Protein AF-A0A535MGQ1-F1 (afdb_monomer)

Radius of gyration: 16.14 Å; Cα contacts (8 Å, |Δi|>4): 71; chains: 1; bounding box: 36×30×32 Å

Solvent-accessible surface area (backbone atoms only — not comparable to full-atom values): 6165 Å² total; per-residue (Å²): 130,85,75,68,84,79,78,70,81,67,74,94,63,92,62,94,76,76,87,82,56,68,73,32,28,34,44,72,25,40,83,64,48,46,64,78,73,35,69,83,44,91,84,52,86,61,85,88,39,45,82,38,71,58,91,68,92,77,82,78,42,94,70,31,67,33,79,46,78,48,70,80,75,84,79,81,92,64,95,64,92,83,83,90,84,85,133

Sequence (87 aa):
MTLNDCLSLYPVQALNRQPLSTGWRIAFATLGEGEDRGFSRVDFDDDGWAPAEVPRLHAATAGHETVWYRVRFPRPRHRQRTLLRFE

Secondary structure (DSSP, 8-state):
----TTTT--S----------SS-EEEEE-TTHHHHTTTT-TT---TTSEE--SS-----BTTBSEEEEE---PPP--SSPP-----

Foldseek 3Di:
DPDDPPPPPDDPDPDPDDDPQAQKFKDFADPPVCVVQPVVDPPDDCPVTHGDGPPDDDDQDVGRNDMDMDGDDDDDDDPDDDDDDDD

pLDDT: mean 84.5, std 15.51, range [43.38, 97.69]

Mean predicted aligned error: 7.29 Å

Structure (mmCIF, N/CA/C/O backbone):
data_AF-A0A535MGQ1-F1
#
_entry.id   AF-A0A535MGQ1-F1
#
loop_
_atom_site.group_PDB
_atom_site.id
_atom_site.type_symbol
_atom_site.label_atom_id
_atom_site.label_alt_id
_atom_site.label_comp_id
_atom_site.label_asym_id
_atom_site.label_entity_id
_atom_site.label_seq_id
_atom_site.pdbx_PDB_ins_code
_atom_site.Cartn_x
_atom_site.Cartn_y
_atom_site.Cartn_z
_atom_site.occupancy
_atom_site.B_iso_or_equiv
_atom_site.auth_seq_id
_atom_site.auth_comp_id
_atom_site.auth_asym_id
_atom_site.auth_atom_id
_atom_site.pdbx_PDB_model_num
ATOM 1 N N . MET A 1 1 ? 25.793 7.102 14.910 1.00 43.38 1 MET A N 1
ATOM 2 C CA . MET A 1 1 ? 24.606 7.113 14.033 1.00 43.38 1 MET A CA 1
ATOM 3 C C . MET A 1 1 ? 25.084 6.876 12.619 1.00 43.38 1 MET A C 1
ATOM 5 O O . MET A 1 1 ? 25.757 7.737 12.071 1.00 43.38 1 MET A O 1
ATOM 9 N N . THR A 1 2 ? 24.836 5.691 12.072 1.00 47.41 2 THR A N 1
ATOM 10 C CA . THR A 1 2 ? 25.050 5.408 10.651 1.00 47.41 2 THR A CA 1
ATOM 11 C C . THR A 1 2 ? 24.100 6.292 9.848 1.00 47.41 2 THR A C 1
ATOM 13 O O . THR A 1 2 ? 22.882 6.180 9.980 1.00 47.41 2 THR A O 1
ATOM 16 N N . LEU A 1 3 ? 24.659 7.236 9.089 1.00 50.94 3 LEU A N 1
ATOM 17 C CA . LEU A 1 3 ? 23.908 8.041 8.131 1.00 50.94 3 LEU A CA 1
ATOM 18 C C . LEU A 1 3 ? 23.229 7.075 7.149 1.00 50.94 3 LEU A C 1
ATOM 20 O O . LEU A 1 3 ? 23.866 6.146 6.662 1.00 50.94 3 LEU A O 1
ATOM 24 N N . ASN A 1 4 ? 21.938 7.258 6.890 1.00 56.09 4 ASN A N 1
ATOM 25 C CA . ASN A 1 4 ? 21.216 6.457 5.908 1.00 56.09 4 ASN A CA 1
ATOM 26 C C . ASN A 1 4 ? 21.811 6.748 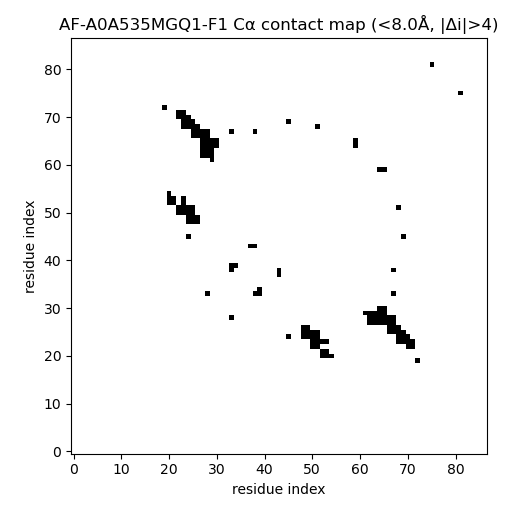4.515 1.00 56.09 4 ASN A C 1
ATOM 28 O O . ASN A 1 4 ? 21.610 7.844 3.989 1.00 56.09 4 ASN A O 1
ATOM 32 N N . ASP A 1 5 ? 22.532 5.786 3.923 1.00 55.97 5 ASP A N 1
ATOM 33 C CA . ASP A 1 5 ? 23.176 5.881 2.593 1.00 55.97 5 ASP A CA 1
ATOM 34 C C . ASP A 1 5 ? 22.196 6.263 1.460 1.00 55.97 5 ASP A C 1
ATOM 36 O O . ASP A 1 5 ? 22.599 6.589 0.343 1.00 55.97 5 ASP A O 1
ATOM 40 N N . CYS A 1 6 ? 20.891 6.236 1.735 1.00 56.19 6 CYS A N 1
ATOM 41 C CA . CYS A 1 6 ? 19.822 6.586 0.808 1.00 56.19 6 CYS A CA 1
ATOM 42 C C . CYS A 1 6 ? 19.527 8.096 0.713 1.00 56.19 6 CYS A C 1
ATOM 44 O O . CYS A 1 6 ? 18.809 8.499 -0.203 1.00 56.19 6 CYS A O 1
ATOM 46 N N . LEU A 1 7 ? 20.042 8.936 1.624 1.00 54.72 7 LEU A N 1
ATOM 47 C CA . LEU A 1 7 ? 19.695 10.368 1.671 1.00 54.72 7 LEU A CA 1
ATOM 48 C C . LEU A 1 7 ? 20.409 11.215 0.603 1.00 54.72 7 LEU A C 1
ATOM 50 O O . LEU A 1 7 ? 19.888 12.253 0.200 1.00 54.72 7 LEU A O 1
ATOM 54 N N . SER A 1 8 ? 21.561 10.763 0.101 1.00 54.56 8 SER A N 1
ATOM 55 C CA . SER A 1 8 ? 22.432 11.561 -0.780 1.00 54.56 8 SER A CA 1
ATOM 56 C C . SER A 1 8 ? 22.484 11.060 -2.226 1.00 54.56 8 SER A C 1
ATOM 58 O O . SER A 1 8 ? 23.501 11.209 -2.899 1.00 54.56 8 SER A O 1
ATOM 60 N N . LEU A 1 9 ? 21.397 10.481 -2.745 1.00 54.97 9 LEU A N 1
ATOM 61 C CA . LEU A 1 9 ? 21.279 10.217 -4.184 1.00 54.97 9 LEU A CA 1
ATOM 62 C C . LEU A 1 9 ? 20.890 11.512 -4.923 1.00 54.97 9 LEU A C 1
ATOM 64 O O . LEU A 1 9 ? 19.756 11.663 -5.374 1.00 54.97 9 LEU A O 1
ATOM 68 N N . TYR A 1 10 ? 21.839 12.446 -5.021 1.00 53.53 10 TYR A N 1
ATOM 69 C CA . TYR A 1 10 ? 21.823 13.568 -5.964 1.00 53.53 10 TYR A CA 1
ATOM 70 C C . TYR A 1 10 ? 23.151 13.601 -6.743 1.00 53.53 10 TYR A C 1
ATOM 72 O O . TYR A 1 10 ? 24.194 13.301 -6.166 1.00 53.53 10 TYR A O 1
ATOM 80 N N . PRO A 1 11 ? 23.144 13.983 -8.034 1.00 56.09 11 PRO A N 1
ATOM 81 C CA . PRO A 1 11 ? 22.034 14.573 -8.769 1.00 56.09 11 PRO A CA 1
ATOM 82 C C . PRO A 1 11 ? 21.242 13.531 -9.557 1.00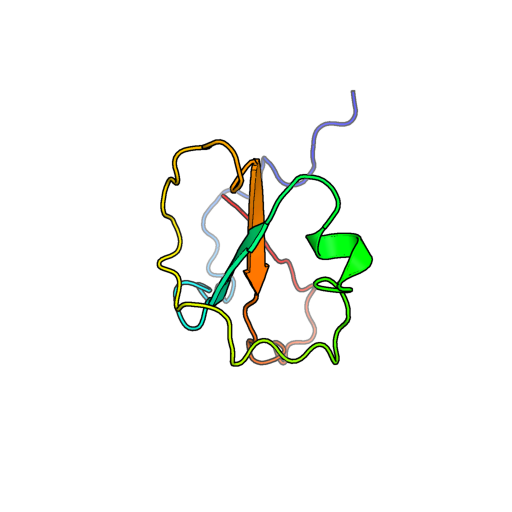 56.09 11 PRO A C 1
ATOM 84 O O . PRO A 1 11 ? 21.644 12.378 -9.683 1.00 56.09 11 PRO A O 1
ATOM 87 N N . VAL A 1 12 ? 20.120 14.004 -10.099 1.00 54.09 12 VAL A N 1
ATOM 88 C CA . VAL A 1 12 ? 19.275 13.447 -11.163 1.00 54.09 12 VAL A CA 1
ATOM 89 C C . VAL A 1 12 ? 20.129 13.013 -12.369 1.00 54.09 12 VAL A C 1
ATOM 91 O O . VAL A 1 12 ? 20.104 13.608 -13.439 1.00 54.09 12 VAL A O 1
ATOM 94 N N . GLN A 1 13 ? 20.955 11.990 -12.199 1.00 49.59 13 GLN A N 1
ATOM 95 C CA . GLN A 1 13 ? 21.535 11.251 -13.300 1.00 49.59 13 GLN A CA 1
ATOM 96 C C . GLN A 1 13 ? 20.442 10.309 -13.771 1.00 49.59 13 GLN A C 1
ATOM 98 O O . GLN A 1 13 ? 19.823 9.629 -12.954 1.00 49.59 13 GLN A O 1
ATOM 103 N N . ALA A 1 14 ? 20.184 10.352 -15.073 1.00 48.75 14 ALA A N 1
ATOM 104 C CA . ALA A 1 14 ? 19.187 9.625 -15.849 1.00 48.75 14 ALA A CA 1
ATOM 105 C C . ALA A 1 14 ? 19.248 8.087 -15.683 1.00 48.75 14 ALA A C 1
ATOM 107 O O . ALA A 1 14 ? 19.451 7.339 -16.634 1.00 48.75 14 ALA A O 1
ATOM 108 N N . LEU A 1 15 ? 19.088 7.601 -14.458 1.00 58.94 15 LEU A N 1
ATOM 109 C CA . LEU A 1 15 ? 18.831 6.215 -14.124 1.00 58.94 15 LEU A CA 1
ATOM 110 C C . LEU A 1 15 ? 17.386 5.932 -14.517 1.00 58.94 15 LEU A C 1
ATOM 112 O O . LEU A 1 15 ? 16.511 6.769 -14.297 1.00 58.94 15 LEU A O 1
ATOM 116 N N . ASN A 1 16 ? 17.148 4.762 -15.103 1.00 69.12 16 ASN A N 1
ATOM 117 C CA . ASN A 1 16 ? 15.828 4.265 -15.487 1.00 69.12 16 ASN A CA 1
ATOM 118 C C . ASN A 1 16 ? 14.902 4.187 -14.259 1.00 69.12 16 ASN A C 1
ATOM 120 O O . ASN A 1 16 ? 14.744 3.130 -13.650 1.00 69.12 16 ASN A O 1
ATOM 124 N N . ARG A 1 17 ? 14.322 5.320 -13.854 1.00 77.81 17 ARG A N 1
ATOM 125 C CA . ARG A 1 17 ? 13.347 5.408 -12.772 1.00 77.81 17 ARG A CA 1
ATOM 126 C C . ARG A 1 17 ? 11.989 5.080 -13.354 1.00 77.81 17 ARG A C 1
ATOM 128 O O . ARG A 1 17 ? 11.517 5.755 -14.263 1.00 77.81 17 ARG A O 1
ATOM 135 N N . GLN A 1 18 ? 11.353 4.073 -12.785 1.00 84.56 18 GLN A N 1
ATOM 136 C CA . GLN A 1 18 ? 9.956 3.793 -13.046 1.00 84.56 18 GLN A CA 1
ATOM 137 C C . GLN A 1 18 ? 9.146 4.265 -11.835 1.00 84.56 18 GLN A C 1
ATOM 139 O O . GLN A 1 18 ? 9.297 3.681 -10.760 1.00 84.56 18 GLN A O 1
ATOM 144 N N . PRO A 1 19 ? 8.318 5.316 -11.965 1.00 87.50 19 PRO A N 1
ATOM 145 C CA . PRO A 1 19 ? 7.397 5.677 -10.901 1.00 87.50 19 PRO A CA 1
ATOM 146 C C . PRO A 1 19 ? 6.371 4.554 -10.717 1.00 87.50 19 PRO A C 1
ATOM 148 O O . PRO A 1 19 ? 5.746 4.099 -11.676 1.00 87.50 19 PRO A O 1
ATOM 151 N N . LEU A 1 20 ? 6.197 4.112 -9.474 1.00 90.62 20 LEU A N 1
ATOM 152 C CA . LEU A 1 20 ? 5.146 3.178 -9.083 1.00 90.62 20 LEU A CA 1
ATOM 153 C C . LEU A 1 20 ? 3.979 3.981 -8.505 1.00 90.62 20 LEU A C 1
ATOM 155 O O . LEU A 1 20 ? 3.765 3.965 -7.303 1.00 90.62 20 LEU A O 1
ATOM 159 N N . SER A 1 21 ? 3.267 4.745 -9.335 1.00 87.25 21 SER A N 1
ATOM 160 C CA . SER A 1 21 ? 2.114 5.563 -8.907 1.00 87.25 21 SER A CA 1
ATOM 161 C C . SER A 1 21 ? 0.756 4.915 -9.199 1.00 87.25 21 SER A C 1
ATOM 163 O O . SER A 1 21 ? -0.281 5.451 -8.826 1.00 87.25 21 SER A O 1
ATOM 165 N N . THR A 1 22 ? 0.738 3.763 -9.874 1.00 90.94 22 THR A N 1
ATOM 166 C CA . THR A 1 22 ? -0.489 3.093 -10.331 1.00 90.94 22 THR A CA 1
ATOM 167 C C . THR A 1 22 ? -0.531 1.638 -9.874 1.00 90.94 22 THR A C 1
ATOM 169 O O . THR A 1 22 ? 0.504 1.037 -9.592 1.00 90.94 22 THR A O 1
ATOM 172 N N . GLY A 1 23 ? -1.740 1.071 -9.794 1.00 93.94 23 GLY A N 1
ATOM 173 C CA . GLY A 1 23 ? -1.946 -0.339 -9.442 1.00 93.94 23 GLY A CA 1
ATOM 174 C C . GLY A 1 23 ? -1.823 -0.660 -7.950 1.00 93.94 23 GLY A C 1
ATOM 175 O O . GLY A 1 23 ? -1.741 -1.834 -7.592 1.00 93.94 23 GLY A O 1
ATOM 176 N N . TRP A 1 24 ? -1.802 0.357 -7.086 1.00 97.12 24 TRP A N 1
ATOM 177 C CA . TRP A 1 24 ? -1.821 0.160 -5.642 1.00 97.12 24 TRP A CA 1
ATOM 178 C C . TRP A 1 24 ? -3.204 -0.261 -5.158 1.00 97.12 24 TRP A C 1
ATOM 180 O O . TRP A 1 24 ? -4.230 0.269 -5.592 1.00 97.12 24 TRP A O 1
ATOM 190 N N . ARG A 1 25 ? -3.206 -1.181 -4.202 1.00 97.69 25 ARG A N 1
ATOM 191 C CA . ARG A 1 25 ? -4.360 -1.562 -3.398 1.00 97.69 25 ARG A CA 1
ATOM 192 C C . ARG A 1 25 ? -4.087 -1.263 -1.929 1.00 97.69 25 ARG A C 1
ATOM 194 O O . ARG A 1 25 ? -2.932 -1.294 -1.499 1.00 97.69 25 ARG A O 1
ATOM 201 N N . ILE A 1 26 ? -5.147 -0.980 -1.181 1.00 97.25 26 ILE A N 1
ATOM 202 C CA . ILE A 1 26 ? -5.108 -0.583 0.226 1.00 97.25 26 ILE A CA 1
ATOM 203 C C . ILE A 1 26 ? -6.112 -1.385 1.054 1.00 97.25 26 ILE A C 1
ATOM 205 O O . ILE A 1 26 ? -7.253 -1.606 0.638 1.00 97.25 26 ILE A O 1
ATOM 209 N N . ALA A 1 27 ? -5.688 -1.771 2.253 1.00 96.69 27 ALA A N 1
ATOM 210 C CA . ALA A 1 27 ? -6.559 -2.260 3.310 1.00 96.69 27 ALA A CA 1
ATOM 211 C C . ALA A 1 27 ? -6.272 -1.504 4.608 1.00 96.69 27 ALA A C 1
ATOM 213 O O . ALA A 1 27 ? -5.116 -1.314 4.992 1.00 96.69 27 ALA A O 1
ATOM 214 N N . PHE A 1 28 ? -7.340 -1.089 5.282 1.00 95.25 28 PHE A N 1
ATOM 215 C CA . PHE A 1 28 ? -7.275 -0.615 6.659 1.00 95.25 28 PHE A CA 1
ATOM 216 C C . PHE A 1 28 ? -7.480 -1.799 7.590 1.00 95.25 28 PHE A C 1
ATOM 218 O O . PHE A 1 28 ? -8.274 -2.693 7.290 1.00 95.25 28 PHE A O 1
ATOM 225 N N . ALA A 1 29 ? -6.752 -1.805 8.696 1.00 94.25 29 ALA A N 1
ATOM 226 C CA . ALA A 1 29 ? -6.855 -2.852 9.694 1.00 94.25 29 ALA A CA 1
ATOM 227 C C . ALA A 1 29 ? -6.552 -2.296 11.081 1.00 94.25 29 ALA A C 1
ATOM 229 O O . ALA A 1 29 ? -5.852 -1.282 11.227 1.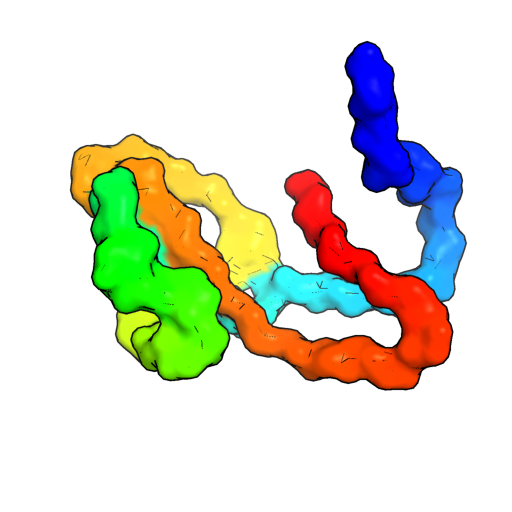00 94.25 29 ALA A O 1
ATOM 230 N N . THR A 1 30 ? -7.016 -3.011 12.098 1.00 94.56 30 THR A N 1
ATOM 231 C CA . THR A 1 30 ? -6.575 -2.759 13.469 1.00 94.56 30 THR A CA 1
ATOM 232 C C . THR A 1 30 ? -5.106 -3.142 13.659 1.00 94.56 30 THR A C 1
ATOM 234 O O . THR A 1 30 ? -4.506 -3.843 12.836 1.00 94.56 30 THR A O 1
ATOM 237 N N . LEU A 1 31 ? -4.480 -2.650 14.731 1.00 92.38 31 LEU A N 1
ATOM 238 C CA . LEU A 1 31 ? -3.079 -2.956 15.024 1.00 92.38 31 LEU A CA 1
ATOM 239 C C . LEU A 1 31 ? -2.870 -4.472 15.192 1.00 92.38 31 LEU A C 1
ATOM 241 O O . LEU A 1 31 ? -3.477 -5.090 16.059 1.00 92.38 31 LEU A O 1
ATOM 245 N N . GLY A 1 32 ? -1.988 -5.054 14.376 1.00 93.31 32 GLY A N 1
ATOM 246 C CA . GLY A 1 32 ? -1.652 -6.487 14.391 1.00 93.31 32 GLY A CA 1
ATOM 247 C C . GLY A 1 32 ? -2.503 -7.356 13.459 1.00 93.31 32 GLY A C 1
ATOM 248 O O . GLY A 1 32 ? -1.994 -8.329 12.911 1.00 93.31 32 GLY A O 1
ATOM 249 N N . GLU A 1 33 ? -3.740 -6.954 13.163 1.00 95.81 33 GLU A N 1
ATOM 250 C CA . GLU A 1 33 ? -4.681 -7.758 12.370 1.00 95.81 33 GLU A CA 1
ATOM 251 C C . GLU A 1 33 ? -4.149 -8.090 10.968 1.00 95.81 33 GLU A C 1
ATOM 253 O O . GLU A 1 33 ? -4.338 -9.200 10.471 1.00 95.81 33 GLU A O 1
ATOM 258 N N . GLY A 1 34 ? -3.450 -7.154 10.321 1.00 95.31 34 GLY A N 1
ATOM 259 C CA . GLY A 1 34 ? -2.871 -7.411 9.003 1.00 95.31 34 GLY A CA 1
ATOM 260 C C . GLY A 1 34 ? -1.811 -8.519 9.008 1.00 95.31 34 GLY A C 1
ATOM 261 O O . GLY A 1 34 ? -1.755 -9.307 8.064 1.00 95.31 34 GLY A O 1
ATOM 262 N N . GLU A 1 35 ? -1.017 -8.634 10.076 1.00 95.69 35 GLU A N 1
ATOM 263 C CA . GLU A 1 35 ? -0.044 -9.726 10.217 1.00 95.69 35 GLU A CA 1
ATOM 264 C C . GLU A 1 35 ? -0.747 -11.057 10.492 1.00 95.69 35 GLU A C 1
ATOM 266 O O . GLU A 1 35 ? -0.449 -12.053 9.830 1.00 95.69 35 GLU A O 1
ATOM 271 N N . ASP A 1 36 ? -1.740 -11.065 11.387 1.00 96.94 36 ASP A N 1
ATOM 272 C CA . ASP A 1 36 ? -2.532 -12.260 11.710 1.00 96.94 36 ASP A CA 1
ATOM 273 C C . ASP A 1 36 ? -3.252 -12.816 10.473 1.00 96.94 36 ASP A C 1
ATOM 275 O O . ASP A 1 36 ? -3.322 -14.0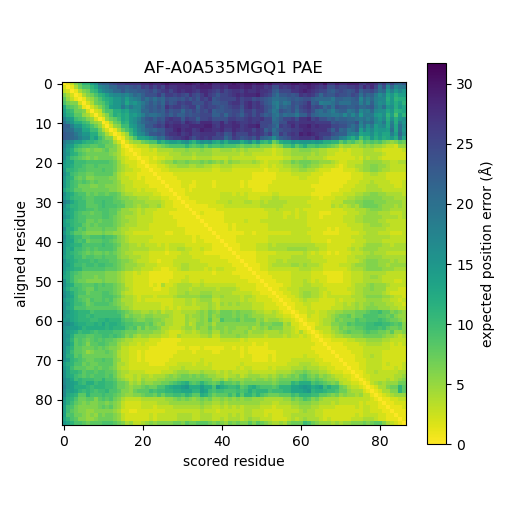29 10.255 1.00 96.94 36 ASP A O 1
ATOM 279 N N . ARG A 1 37 ? -3.741 -11.920 9.610 1.00 96.06 37 ARG A N 1
ATOM 280 C CA . ARG A 1 37 ? -4.370 -12.258 8.326 1.00 96.06 37 ARG A CA 1
ATOM 281 C C . ARG A 1 37 ? -3.360 -12.575 7.222 1.00 96.06 37 ARG A C 1
ATOM 283 O O . ARG A 1 37 ? -3.760 -13.018 6.146 1.00 96.06 37 ARG A O 1
ATOM 290 N N . GLY A 1 38 ? -2.066 -12.373 7.464 1.00 97.31 38 GLY A N 1
ATOM 291 C CA . GLY A 1 38 ? -0.994 -12.683 6.524 1.00 97.31 38 GLY A CA 1
ATOM 292 C C . GLY A 1 38 ? -0.910 -11.732 5.331 1.00 97.31 38 GLY A C 1
ATOM 293 O O . GLY A 1 38 ? -0.509 -12.160 4.250 1.00 97.31 38 GLY A O 1
ATOM 294 N N . PHE A 1 39 ? -1.251 -10.451 5.501 1.00 97.12 39 PHE A N 1
ATOM 295 C CA . PHE A 1 39 ? -1.217 -9.437 4.436 1.00 97.12 39 PHE A CA 1
ATOM 296 C C . PHE A 1 39 ? 0.169 -9.262 3.794 1.00 97.12 39 PHE A C 1
ATOM 298 O O . PHE A 1 39 ? 0.270 -8.805 2.653 1.00 97.12 39 PHE A O 1
ATOM 305 N N . SER A 1 40 ? 1.241 -9.652 4.485 1.00 96.00 40 SER A N 1
ATOM 306 C CA . SER A 1 40 ? 2.620 -9.647 3.985 1.00 96.00 40 SER A CA 1
ATOM 307 C C . SER A 1 40 ? 2.961 -10.839 3.075 1.00 96.00 40 SER A C 1
ATOM 309 O O . SER A 1 40 ? 3.944 -10.782 2.333 1.00 96.00 40 SER A O 1
ATOM 311 N N . ARG A 1 41 ? 2.161 -11.917 3.079 1.00 97.19 41 ARG A N 1
ATOM 312 C CA . ARG A 1 41 ? 2.444 -13.133 2.299 1.00 97.19 41 ARG A CA 1
ATOM 313 C C . ARG A 1 41 ? 2.322 -12.877 0.800 1.00 97.19 41 ARG A C 1
ATOM 315 O O . ARG A 1 41 ? 1.353 -12.278 0.338 1.00 97.19 41 ARG A O 1
ATOM 322 N N . VAL A 1 42 ? 3.285 -13.366 0.023 1.00 93.94 42 VAL A N 1
ATOM 323 C CA . VAL A 1 42 ? 3.359 -13.130 -1.433 1.00 93.94 42 VAL A CA 1
ATOM 324 C C . VAL A 1 42 ? 2.134 -13.680 -2.178 1.00 93.94 42 VAL A C 1
ATOM 326 O O . VAL A 1 42 ? 1.696 -13.085 -3.160 1.00 93.94 42 VAL A O 1
ATOM 329 N N . ASP A 1 43 ? 1.570 -14.784 -1.692 1.00 95.50 43 ASP A N 1
ATOM 330 C CA . ASP A 1 43 ? 0.415 -15.501 -2.241 1.00 95.50 43 ASP A CA 1
ATOM 331 C C . ASP A 1 43 ? -0.937 -15.052 -1.660 1.00 95.50 43 ASP A C 1
ATOM 333 O O . ASP A 1 43 ? -1.969 -15.601 -2.033 1.00 95.50 43 ASP A O 1
ATOM 337 N N . PHE A 1 44 ? -0.954 -14.052 -0.772 1.00 97.06 44 PHE A N 1
ATOM 338 C CA . PHE A 1 44 ? -2.197 -13.521 -0.214 1.00 97.06 44 PHE A CA 1
ATOM 339 C C . PHE A 1 44 ? -3.107 -12.948 -1.315 1.00 97.06 44 PHE A C 1
ATOM 341 O O . PHE A 1 44 ? -2.643 -12.186 -2.173 1.00 97.06 44 PHE A O 1
ATOM 348 N N . ASP A 1 45 ? -4.395 -13.287 -1.252 1.00 96.00 45 ASP A N 1
ATOM 349 C CA . ASP A 1 45 ? -5.430 -12.764 -2.141 1.00 96.00 45 ASP A CA 1
ATOM 350 C C . ASP A 1 45 ? -5.885 -11.369 -1.688 1.00 96.00 45 ASP A C 1
ATOM 352 O O . ASP A 1 45 ? -6.540 -11.191 -0.661 1.00 96.00 45 ASP A O 1
ATOM 356 N N . ASP A 1 46 ? -5.502 -10.365 -2.469 1.00 95.62 46 ASP A N 1
ATOM 357 C CA . ASP A 1 46 ? -5.787 -8.952 -2.251 1.00 95.62 46 ASP A CA 1
ATOM 358 C C . ASP A 1 46 ? -6.876 -8.409 -3.188 1.00 95.62 46 ASP A C 1
ATOM 360 O O . ASP A 1 46 ? -7.008 -7.193 -3.316 1.00 95.62 46 ASP A O 1
ATOM 364 N N . ASP A 1 47 ? -7.662 -9.260 -3.854 1.00 94.62 47 ASP A N 1
ATOM 365 C CA . ASP A 1 47 ? -8.731 -8.790 -4.746 1.00 94.62 47 ASP A CA 1
ATOM 366 C C . ASP A 1 47 ? -9.862 -8.069 -3.999 1.00 94.62 47 ASP A C 1
ATOM 368 O O . ASP A 1 47 ? -10.528 -7.204 -4.568 1.00 94.62 47 ASP A O 1
ATOM 372 N N . GLY A 1 48 ? -10.025 -8.347 -2.703 1.00 95.81 48 GLY A N 1
ATOM 373 C CA . GLY A 1 48 ? -10.939 -7.613 -1.825 1.00 95.81 48 GLY A CA 1
ATOM 374 C C . GLY A 1 48 ? -10.426 -6.248 -1.348 1.00 95.81 48 GLY A C 1
ATOM 375 O O . GLY A 1 48 ? -11.150 -5.550 -0.639 1.00 95.81 48 GLY A O 1
ATOM 376 N N . TRP A 1 49 ? -9.186 -5.861 -1.667 1.00 97.50 49 TRP A N 1
ATOM 377 C CA . TRP A 1 49 ? -8.628 -4.575 -1.237 1.00 97.50 49 TRP A CA 1
ATOM 378 C C . TRP A 1 49 ? -9.092 -3.434 -2.146 1.00 97.50 49 TRP A C 1
ATOM 380 O O . TRP A 1 49 ? -9.225 -3.589 -3.361 1.00 97.50 49 TRP A O 1
ATOM 390 N N . ALA A 1 50 ? -9.295 -2.253 -1.562 1.00 97.06 50 ALA A N 1
ATOM 391 C CA . ALA A 1 50 ? -9.709 -1.076 -2.316 1.00 97.06 50 ALA A CA 1
ATOM 392 C C . ALA A 1 50 ? -8.555 -0.555 -3.196 1.00 97.06 50 ALA A C 1
ATOM 394 O O . ALA A 1 50 ? -7.391 -0.704 -2.823 1.00 97.06 50 ALA A O 1
ATOM 395 N N . PRO A 1 51 ? -8.824 0.089 -4.345 1.00 96.62 51 PRO A N 1
ATOM 396 C CA . PRO A 1 51 ? -7.787 0.806 -5.082 1.00 96.62 51 PRO A CA 1
ATOM 397 C C . PRO A 1 51 ? -7.248 1.985 -4.259 1.00 96.62 51 PRO A C 1
ATOM 399 O O . PRO A 1 51 ? -8.003 2.657 -3.554 1.00 96.62 51 PRO A O 1
ATOM 402 N N . ALA A 1 52 ? -5.947 2.255 -4.374 1.00 95.69 52 ALA A N 1
ATOM 403 C CA . ALA A 1 52 ? -5.275 3.323 -3.641 1.00 95.69 52 ALA A CA 1
ATOM 404 C C . ALA A 1 52 ? -4.621 4.338 -4.583 1.00 95.69 52 ALA A C 1
ATOM 406 O O . ALA A 1 52 ? -3.952 3.977 -5.552 1.00 95.69 52 ALA A O 1
ATOM 407 N N . GLU A 1 53 ? -4.772 5.615 -4.252 1.00 93.31 53 GLU A N 1
ATOM 408 C CA . GLU A 1 53 ? -3.965 6.690 -4.818 1.00 93.31 53 GLU A CA 1
ATOM 409 C C . GLU A 1 53 ? -2.705 6.841 -3.963 1.00 93.31 53 GLU A C 1
ATOM 411 O O . GLU A 1 53 ? -2.800 6.965 -2.742 1.00 93.31 53 GLU A O 1
ATOM 416 N N . VAL A 1 54 ? -1.529 6.808 -4.589 1.00 92.50 54 VAL A N 1
ATOM 417 C CA . VAL A 1 54 ? -0.246 6.965 -3.896 1.00 92.50 54 VAL A CA 1
ATOM 418 C C . VAL A 1 54 ? 0.577 8.032 -4.627 1.00 92.50 54 VAL A C 1
ATOM 420 O O . VAL A 1 54 ? 0.856 7.857 -5.817 1.00 92.50 54 VAL A O 1
ATOM 423 N N . PRO A 1 55 ? 0.992 9.118 -3.944 1.00 91.75 55 PRO A N 1
ATOM 424 C CA . PRO A 1 55 ? 0.878 9.358 -2.500 1.00 91.75 55 PRO A CA 1
ATOM 425 C C . PRO A 1 55 ? -0.490 9.921 -2.072 1.00 91.75 55 PRO A C 1
ATOM 427 O O . PRO A 1 55 ? -1.043 10.795 -2.733 1.00 91.75 55 PRO A O 1
ATOM 430 N N . ARG A 1 56 ? -0.998 9.485 -0.912 1.00 91.62 56 ARG A N 1
ATOM 431 C CA . ARG A 1 56 ? -2.179 10.069 -0.258 1.00 91.62 56 ARG A CA 1
ATOM 432 C C . ARG A 1 56 ? -2.063 9.981 1.262 1.00 91.62 56 ARG A C 1
ATOM 434 O O . ARG A 1 56 ? -1.607 8.975 1.799 1.00 91.62 56 ARG A O 1
ATOM 441 N N . LEU A 1 57 ? -2.494 11.036 1.956 1.00 91.56 57 LEU A N 1
ATOM 442 C CA . LEU A 1 57 ? -2.584 11.046 3.416 1.00 91.56 57 LEU A CA 1
ATOM 443 C C . LEU A 1 57 ? -3.927 10.459 3.871 1.00 91.56 57 LEU A C 1
ATOM 445 O O . LEU A 1 57 ? -4.983 10.833 3.357 1.00 91.56 57 LEU A O 1
ATOM 449 N N . HIS A 1 58 ? -3.875 9.578 4.868 1.00 90.75 58 HIS A N 1
ATOM 450 C CA . HIS A 1 58 ? -5.045 8.974 5.497 1.00 90.75 58 HIS A CA 1
ATOM 451 C C . HIS A 1 58 ? -5.104 9.359 6.975 1.00 90.75 58 HIS A C 1
ATOM 453 O O . HIS A 1 58 ? -4.076 9.415 7.648 1.00 90.75 58 HIS A O 1
ATOM 459 N N . ALA A 1 59 ? -6.308 9.636 7.474 1.00 88.62 59 ALA A N 1
ATOM 460 C CA . ALA A 1 59 ? -6.523 9.871 8.895 1.00 88.62 59 ALA A CA 1
ATOM 461 C C . ALA A 1 59 ? -6.504 8.538 9.653 1.00 88.62 59 ALA A C 1
ATOM 463 O O . ALA A 1 59 ? -7.106 7.566 9.199 1.00 88.62 59 ALA A O 1
ATOM 464 N N . ALA A 1 60 ? -5.854 8.513 10.816 1.00 87.81 60 ALA A N 1
ATOM 465 C CA . ALA A 1 60 ? -5.962 7.396 11.745 1.00 87.81 60 ALA A CA 1
ATOM 466 C C . ALA A 1 60 ? -7.275 7.521 12.528 1.00 87.81 60 ALA A C 1
ATOM 468 O O . ALA A 1 60 ? -7.540 8.552 13.152 1.00 87.81 60 ALA A O 1
ATOM 469 N N . THR A 1 61 ? -8.097 6.477 12.494 1.00 88.94 61 THR A N 1
ATOM 470 C CA . THR A 1 61 ? -9.360 6.395 13.240 1.00 88.94 61 THR A CA 1
ATOM 471 C C . THR A 1 61 ? -9.424 5.078 13.997 1.00 88.94 61 THR A C 1
ATOM 473 O O . THR A 1 61 ? -8.743 4.127 1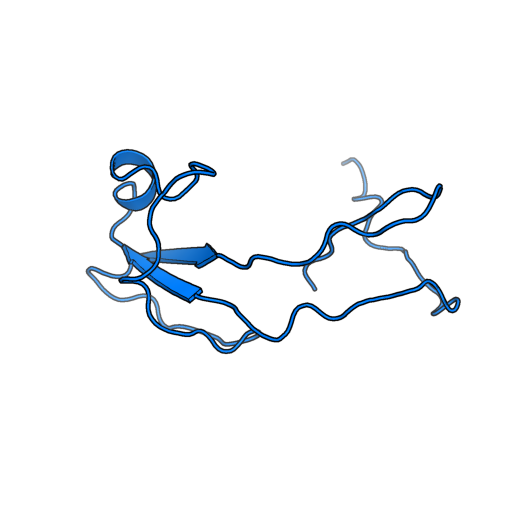3.625 1.00 88.94 61 THR A O 1
ATOM 476 N N . ALA A 1 62 ? -10.261 5.002 15.035 1.00 87.44 62 ALA A N 1
ATOM 477 C CA . ALA A 1 62 ? -10.533 3.731 15.705 1.00 87.44 62 ALA A CA 1
ATOM 478 C C . ALA A 1 62 ? -11.034 2.693 14.683 1.00 87.44 62 ALA A C 1
ATOM 480 O O . ALA A 1 62 ? -11.912 3.004 13.874 1.00 87.44 62 ALA A O 1
ATOM 481 N N . GLY A 1 63 ? -10.448 1.497 14.691 1.00 84.81 63 GLY A N 1
ATOM 482 C CA . GLY A 1 63 ? -10.669 0.441 13.699 1.00 84.81 63 GLY A CA 1
ATOM 483 C C . GLY A 1 63 ? -9.769 0.517 12.458 1.00 84.81 63 GLY A C 1
ATOM 484 O O . GLY A 1 63 ? -9.676 -0.466 11.728 1.00 84.81 63 GLY A O 1
ATOM 485 N N . HIS A 1 64 ? -9.111 1.654 12.207 1.00 89.25 64 HIS A N 1
ATOM 486 C CA . HIS A 1 64 ? -8.209 1.899 11.074 1.00 89.25 64 HIS A CA 1
ATOM 487 C C . HIS A 1 64 ? -6.857 2.449 11.561 1.00 89.25 64 HIS A C 1
ATOM 489 O O . HIS A 1 64 ? -6.366 3.480 11.094 1.00 89.25 64 HIS A O 1
ATOM 495 N N . GLU A 1 65 ? -6.266 1.787 12.549 1.00 92.88 65 GLU A N 1
ATOM 496 C CA . GLU A 1 65 ? -5.001 2.193 13.159 1.00 92.88 65 GLU A CA 1
ATOM 497 C C . GLU A 1 65 ? -3.792 1.864 12.276 1.00 92.88 65 GLU A C 1
ATOM 499 O O . GLU A 1 65 ? -2.744 2.501 12.397 1.00 92.88 65 GLU A O 1
ATOM 504 N N . THR A 1 66 ? -3.926 0.883 11.379 1.00 94.44 66 THR A N 1
ATOM 505 C CA . THR A 1 66 ? -2.882 0.496 10.429 1.00 94.44 66 THR A CA 1
ATOM 506 C C . THR A 1 66 ? -3.384 0.532 8.996 1.00 94.44 66 THR A C 1
ATOM 508 O O . THR A 1 66 ? -4.556 0.283 8.703 1.00 94.44 66 THR A O 1
ATOM 511 N N . VAL A 1 67 ? -2.460 0.842 8.089 1.00 94.75 67 VAL A N 1
ATOM 512 C CA . VAL A 1 67 ? -2.706 0.869 6.652 1.00 94.75 67 VAL A CA 1
ATOM 513 C C . VAL A 1 67 ? -1.728 -0.070 5.978 1.00 94.75 67 VAL A C 1
ATOM 515 O O . VAL A 1 67 ? -0.516 0.039 6.164 1.00 94.75 67 VAL A O 1
ATOM 518 N N . TRP A 1 68 ? -2.266 -0.961 5.162 1.00 96.12 68 TRP A N 1
ATOM 519 C CA . TRP A 1 68 ? -1.499 -1.882 4.349 1.00 96.12 68 TRP A CA 1
ATOM 520 C C . TRP A 1 68 ? -1.626 -1.507 2.888 1.00 96.12 68 TRP A C 1
ATOM 522 O O . TRP A 1 68 ? -2.726 -1.277 2.391 1.00 96.12 68 TRP A O 1
ATOM 532 N N . TYR A 1 69 ? -0.490 -1.479 2.201 1.00 96.94 69 TYR A N 1
ATOM 533 C CA . TYR A 1 69 ? -0.411 -1.196 0.779 1.00 96.94 69 TYR A CA 1
ATOM 534 C C . TYR A 1 69 ? 0.165 -2.392 0.036 1.00 96.94 69 TYR A C 1
ATOM 536 O O . TYR A 1 69 ? 1.113 -3.030 0.497 1.00 96.94 69 TYR A O 1
ATOM 544 N N . ARG A 1 70 ? -0.374 -2.669 -1.149 1.00 96.88 70 ARG A N 1
ATOM 545 C CA . ARG A 1 70 ? 0.145 -3.700 -2.046 1.00 96.88 70 ARG A CA 1
ATOM 546 C C . ARG A 1 70 ? 0.170 -3.187 -3.474 1.00 96.88 70 ARG A C 1
ATOM 548 O O . ARG A 1 70 ? -0.796 -2.604 -3.949 1.00 96.88 70 ARG A O 1
ATOM 555 N N . VAL A 1 71 ? 1.276 -3.431 -4.165 1.00 95.62 71 VAL A N 1
ATOM 556 C CA . VAL A 1 71 ? 1.432 -3.150 -5.593 1.00 95.62 71 VAL A CA 1
ATOM 557 C C . VAL A 1 71 ? 2.217 -4.284 -6.231 1.00 95.62 71 VAL A C 1
ATOM 559 O O . VAL A 1 71 ? 3.173 -4.800 -5.650 1.00 95.62 71 VAL A O 1
ATOM 562 N N . ARG A 1 72 ? 1.817 -4.680 -7.438 1.00 92.94 72 ARG A N 1
ATOM 563 C CA . ARG A 1 72 ? 2.570 -5.622 -8.269 1.00 92.94 72 ARG A CA 1
ATOM 564 C C . ARG A 1 72 ? 3.108 -4.863 -9.467 1.00 92.94 72 ARG A C 1
ATOM 566 O O . ARG A 1 72 ? 2.356 -4.197 -10.169 1.00 92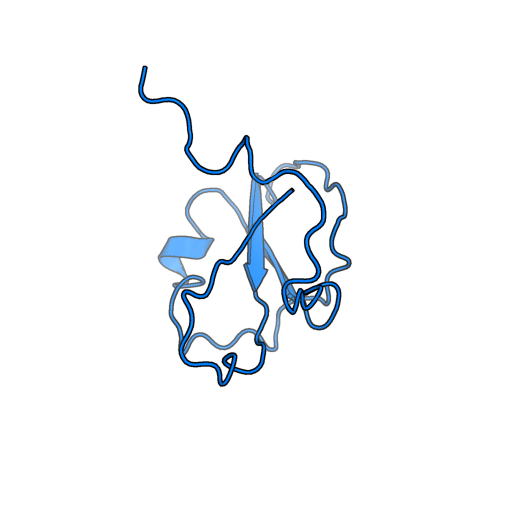.94 72 ARG A O 1
ATOM 573 N N . PHE A 1 73 ? 4.408 -4.965 -9.700 1.00 92.12 73 PHE A N 1
ATOM 574 C CA . PHE A 1 73 ? 5.073 -4.297 -10.810 1.00 92.12 73 PHE A CA 1
ATOM 575 C C . PHE A 1 73 ? 6.031 -5.261 -11.515 1.00 92.12 73 PHE A C 1
ATOM 577 O O . PHE A 1 73 ? 6.541 -6.196 -10.889 1.00 92.12 73 PHE A O 1
ATOM 584 N N . PRO A 1 74 ? 6.277 -5.074 -12.823 1.00 88.44 74 PRO A N 1
ATOM 585 C CA . PRO A 1 74 ? 7.211 -5.913 -13.555 1.00 88.44 74 PRO A CA 1
ATOM 586 C C . PRO A 1 74 ? 8.604 -5.866 -12.930 1.00 88.44 74 PRO A C 1
ATOM 588 O O . PRO A 1 74 ? 9.120 -4.796 -12.613 1.00 88.44 74 PRO A O 1
ATOM 591 N N . ARG A 1 75 ? 9.249 -7.029 -12.807 1.00 85.31 75 ARG A N 1
ATOM 592 C CA . ARG A 1 75 ? 10.648 -7.098 -12.378 1.00 85.31 75 ARG A CA 1
ATOM 593 C C . ARG A 1 75 ? 11.536 -6.340 -13.381 1.00 85.31 75 ARG A C 1
ATOM 595 O O . ARG A 1 75 ? 11.541 -6.720 -14.557 1.00 85.31 75 ARG A O 1
ATOM 602 N N . PRO A 1 76 ? 12.342 -5.353 -12.943 1.00 83.94 76 PRO A N 1
ATOM 603 C CA . PRO A 1 76 ? 13.291 -4.673 -13.820 1.00 83.94 76 PRO A CA 1
ATOM 604 C C . PRO A 1 76 ? 14.279 -5.661 -14.456 1.00 83.94 76 PRO A C 1
ATOM 606 O O . PRO A 1 76 ? 14.883 -6.490 -13.770 1.00 83.94 76 PRO A O 1
ATOM 609 N N . ARG A 1 77 ? 14.438 -5.599 -15.784 1.00 82.00 77 ARG A N 1
ATOM 610 C CA . ARG A 1 77 ? 15.321 -6.486 -16.563 1.00 82.00 77 ARG A CA 1
ATOM 611 C C . ARG A 1 77 ? 16.628 -5.779 -16.930 1.00 82.00 77 ARG A C 1
ATOM 613 O O . ARG A 1 77 ? 16.903 -5.543 -18.101 1.00 82.00 77 ARG A O 1
ATOM 620 N N . HIS A 1 78 ? 17.438 -5.430 -15.934 1.00 80.56 78 HIS A N 1
ATOM 621 C CA . HIS A 1 78 ? 18.780 -4.876 -16.143 1.00 80.56 78 HIS A CA 1
ATOM 622 C C . HIS A 1 78 ? 19.816 -5.547 -15.239 1.00 80.56 78 HIS A C 1
ATOM 624 O O . HIS A 1 78 ? 19.484 -6.106 -14.198 1.00 80.56 78 HIS A O 1
ATOM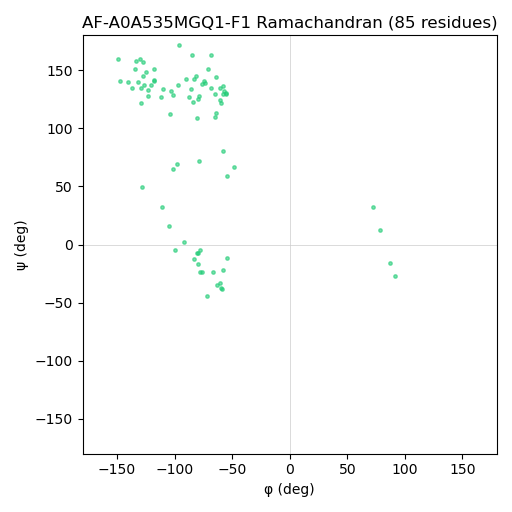 630 N N . ARG A 1 79 ? 21.095 -5.480 -15.630 1.00 80.69 79 ARG A N 1
ATOM 631 C CA . ARG A 1 79 ? 22.214 -6.088 -14.880 1.00 80.69 79 ARG A CA 1
ATOM 632 C C . ARG A 1 79 ? 22.699 -5.250 -13.690 1.00 80.69 79 ARG A C 1
ATOM 634 O O . ARG A 1 79 ? 23.550 -5.700 -12.935 1.00 80.69 79 ARG A O 1
ATOM 641 N N . GLN A 1 80 ? 22.185 -4.033 -13.539 1.00 81.44 80 GLN A N 1
ATOM 642 C CA . GLN A 1 80 ? 22.559 -3.113 -12.463 1.00 81.44 80 GLN A CA 1
ATOM 643 C C . GLN A 1 80 ? 21.752 -3.365 -11.181 1.00 81.44 80 GLN A C 1
ATOM 645 O O . GLN A 1 80 ? 20.686 -3.985 -11.217 1.00 81.44 80 GLN A O 1
ATOM 650 N N . ARG A 1 81 ? 22.248 -2.837 -10.055 1.00 80.56 81 ARG A N 1
ATOM 651 C 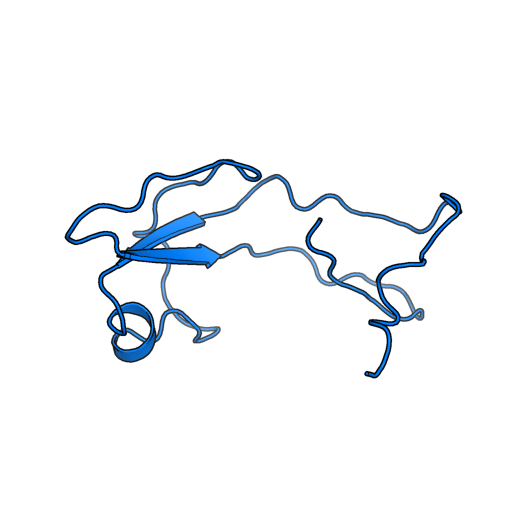CA . ARG A 1 81 ? 21.542 -2.832 -8.766 1.00 80.56 81 ARG A CA 1
ATOM 652 C C . ARG A 1 81 ? 20.166 -2.179 -8.925 1.00 80.56 81 ARG A C 1
ATOM 654 O O . ARG A 1 81 ? 20.058 -1.080 -9.457 1.00 80.56 81 ARG A O 1
ATOM 661 N N . THR A 1 82 ? 19.127 -2.863 -8.451 1.00 82.25 82 THR A N 1
ATOM 662 C CA . THR A 1 82 ? 17.756 -2.334 -8.395 1.00 82.25 82 THR A CA 1
ATOM 663 C C . THR A 1 82 ? 17.491 -1.793 -6.997 1.00 82.25 82 THR A C 1
ATOM 665 O O . THR A 1 82 ? 17.867 -2.432 -6.015 1.00 82.25 82 THR A O 1
ATOM 668 N N . LEU A 1 83 ? 16.851 -0.629 -6.907 1.00 83.31 83 LEU A N 1
ATOM 669 C CA . LEU A 1 83 ? 16.459 0.003 -5.649 1.00 83.31 83 LEU A CA 1
ATOM 670 C C . LEU A 1 83 ? 14.965 0.331 -5.695 1.00 83.31 83 LEU A C 1
ATOM 672 O O 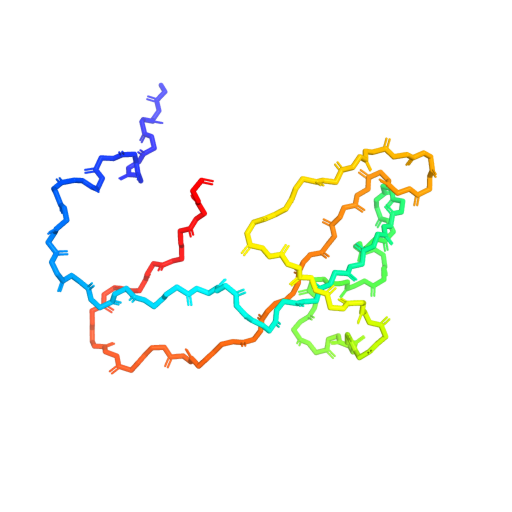. LEU A 1 83 ? 14.483 0.835 -6.708 1.00 83.31 83 LEU A O 1
ATOM 676 N N . LEU A 1 84 ? 14.257 0.071 -4.595 1.00 85.94 84 LEU A N 1
ATOM 677 C CA . LEU A 1 84 ? 12.929 0.623 -4.334 1.00 85.94 84 LEU A CA 1
ATOM 678 C C . LEU A 1 84 ? 13.099 1.788 -3.357 1.00 85.94 84 LEU A C 1
ATOM 680 O O . LEU A 1 84 ? 13.759 1.632 -2.330 1.00 85.94 84 LEU A O 1
ATOM 684 N N . ARG A 1 85 ? 12.543 2.951 -3.695 1.00 84.56 85 ARG A N 1
ATOM 685 C CA . ARG A 1 85 ? 12.644 4.171 -2.891 1.00 84.56 85 ARG A CA 1
ATOM 686 C C . ARG A 1 85 ? 11.249 4.669 -2.544 1.00 84.56 85 ARG A C 1
ATOM 688 O O . ARG A 1 85 ? 10.406 4.777 -3.430 1.00 84.56 85 ARG A O 1
ATOM 695 N N . PHE A 1 86 ? 11.068 4.998 -1.273 1.00 85.62 86 PHE A N 1
ATOM 696 C CA . PHE A 1 86 ? 9.948 5.774 -0.756 1.00 85.62 86 PHE A CA 1
ATOM 697 C C . PHE A 1 86 ? 10.478 7.190 -0.495 1.00 85.62 86 PHE A C 1
ATOM 699 O O . PHE A 1 86 ? 11.588 7.322 0.026 1.00 85.62 86 PHE A O 1
ATOM 706 N N . GLU A 1 87 ? 9.753 8.207 -0.962 1.00 77.25 87 GLU A N 1
ATOM 707 C CA . GLU A 1 87 ? 10.091 9.625 -0.743 1.00 77.25 87 GLU A CA 1
ATOM 708 C C . GLU A 1 87 ? 9.535 10.123 0.594 1.00 77.25 87 GLU A C 1
ATOM 710 O O . GLU A 1 87 ? 8.454 9.629 0.994 1.00 77.25 87 GLU A O 1
#